Protein AF-A0A951HCX4-F1 (afdb_monomer)

Sequence (161 aa):
MQKPRRKDGLEQLKSYCNATNAAAAVWTNGGEDIILHRAGRNDYQSLSDLPAAGQKISDVLSERMSIEELGKINKLVTQKWTLKKIIQDLEDLVLANAGVDAFEEVFKLIYAKLYDEAQAKKRKNHTVEFRVYGDSDSHVRERINDLFDEAKKKWPGVFGG

pLDDT: mean 84.67, std 10.1, range [41.06, 97.81]

Secondary structure (DSSP, 8-state):
-PPPPHHHHHHHHHHHHHHH--SEEEEE-SS-EEEEEEEETTEEEE-SSPPPTT--HHHHHH---BHHHHHHT-HHHHS---HHHHHHHHHHHHTTT-SS-HHHHHHHHHHHHHHHHHHHTTSTT-B--SS--S--HHHHHHHHHHHHHHHHHHSTTTS--

Solvent-accessible surface area (backbone atoms only — not comparable to full-atom values): 9559 Å² total; per-residue (Å²): 133,85,76,76,50,68,70,62,48,50,56,50,49,53,51,49,35,67,75,69,68,44,57,60,51,77,45,70,71,89,58,54,75,48,42,37,32,48,85,51,92,96,36,76,42,79,46,90,68,81,62,56,96,92,51,52,65,69,54,59,34,48,56,85,45,32,53,68,57,50,60,72,66,29,46,56,72,72,48,65,47,49,72,69,56,52,51,51,55,49,42,63,61,37,62,76,77,44,106,55,69,44,65,62,56,50,48,51,54,52,44,15,39,56,39,32,59,63,47,10,78,71,43,96,74,23,47,52,71,81,63,84,49,75,62,56,71,68,55,49,52,49,54,50,48,52,37,29,56,52,29,47,71,75,44,73,77,76,69,78,131

Radius of gyration: 17.18 Å; Cα contacts (8 Å, |Δi|>4): 153; chains: 1; bounding box: 47×34×46 Å

Foldseek 3Di:
DDQDDPVNQVVVQLVCCQVVVDQWDWDDSPQDIWIWGDPDDPDIDTFPDDADVPGDSLCRLQDWDALVRCVVVPCCPRNVDDPVNVLVVQCVVDVVPDPDDSNVVVVLLVLLQVQQQVCLVVDPNNTGQSGGRVDDPVVNVVSSVVSSVVSCVVDPPPDDD

Mean predicted aligned error: 6.85 Å

Structure (mmCIF, N/CA/C/O backbone):
data_AF-A0A951HCX4-F1
#
_entry.id   AF-A0A951HCX4-F1
#
loop_
_atom_site.group_PDB
_atom_site.id
_atom_site.type_symbol
_atom_site.label_atom_id
_atom_site.label_alt_id
_atom_site.label_comp_id
_atom_site.label_asym_id
_atom_site.label_entity_id
_atom_site.label_seq_id
_atom_site.pdbx_PDB_ins_code
_atom_site.Cartn_x
_atom_site.Cartn_y
_atom_site.Cartn_z
_atom_site.occupancy
_atom_site.B_iso_or_equiv
_atom_site.auth_seq_id
_atom_site.auth_comp_id
_atom_site.auth_asym_id
_atom_site.auth_atom_id
_atom_site.pdbx_PDB_model_num
ATOM 1 N N . MET A 1 1 ? 25.774 -18.499 -0.043 1.00 41.06 1 MET A N 1
ATOM 2 C CA . MET A 1 1 ? 25.385 -17.438 -0.999 1.00 41.06 1 MET A CA 1
ATOM 3 C C . MET A 1 1 ? 24.394 -16.525 -0.290 1.00 41.06 1 MET A C 1
ATOM 5 O O . MET A 1 1 ? 23.374 -17.032 0.161 1.00 41.06 1 MET A O 1
ATOM 9 N N . GLN A 1 2 ? 24.701 -15.238 -0.091 1.00 47.88 2 GLN A N 1
ATOM 10 C CA . GLN A 1 2 ? 23.692 -14.308 0.430 1.00 47.88 2 GLN A CA 1
ATOM 11 C C . GLN A 1 2 ? 22.657 -14.041 -0.664 1.00 47.88 2 GLN A C 1
ATOM 13 O O . GLN A 1 2 ? 23.026 -13.814 -1.815 1.00 47.88 2 GLN A O 1
ATOM 18 N N . LYS A 1 3 ? 21.370 -14.093 -0.316 1.00 59.25 3 LYS A N 1
ATOM 19 C CA . LYS A 1 3 ? 20.316 -13.678 -1.241 1.00 59.25 3 LYS A CA 1
ATOM 20 C C . LYS A 1 3 ? 20.390 -12.154 -1.415 1.00 59.25 3 LYS A C 1
ATOM 22 O O . LYS A 1 3 ? 20.522 -11.462 -0.404 1.00 59.25 3 LYS A O 1
ATOM 27 N N . PRO A 1 4 ? 20.308 -11.627 -2.648 1.00 72.00 4 PRO A N 1
ATOM 28 C CA . PRO A 1 4 ? 20.299 -10.187 -2.875 1.00 72.00 4 PRO A CA 1
ATOM 29 C C . PRO A 1 4 ? 19.122 -9.535 -2.137 1.00 72.00 4 PRO A C 1
ATOM 31 O O . PRO A 1 4 ? 18.015 -10.089 -2.088 1.00 72.00 4 PRO A O 1
ATOM 34 N N . ARG A 1 5 ? 19.381 -8.373 -1.525 1.00 75.19 5 ARG A N 1
ATOM 35 C CA . ARG A 1 5 ? 18.387 -7.628 -0.740 1.00 75.19 5 ARG A CA 1
ATOM 36 C C . ARG A 1 5 ? 17.386 -6.956 -1.676 1.00 75.19 5 ARG A C 1
ATOM 38 O O . ARG A 1 5 ? 17.755 -6.507 -2.758 1.00 75.19 5 ARG A O 1
ATOM 45 N N . ARG A 1 6 ? 16.138 -6.809 -1.224 1.00 74.75 6 ARG A N 1
ATOM 46 C CA . ARG A 1 6 ? 15.047 -6.150 -1.965 1.00 74.75 6 ARG A CA 1
ATOM 47 C C . ARG A 1 6 ? 15.433 -4.775 -2.519 1.00 74.75 6 ARG A C 1
ATOM 49 O O . ARG A 1 6 ? 15.127 -4.483 -3.668 1.00 74.75 6 ARG A O 1
ATOM 56 N N . LYS A 1 7 ? 16.115 -3.947 -1.719 1.00 77.69 7 LYS A N 1
ATOM 57 C CA . LYS A 1 7 ? 16.567 -2.605 -2.124 1.00 77.69 7 LYS A CA 1
ATOM 58 C C . LYS A 1 7 ? 17.541 -2.666 -3.304 1.00 77.69 7 LYS A C 1
ATOM 60 O O . LYS A 1 7 ? 17.347 -1.967 -4.290 1.00 77.69 7 LYS A O 1
ATOM 65 N N . ASP A 1 8 ? 18.525 -3.560 -3.225 1.00 82.19 8 ASP A N 1
ATOM 66 C CA . ASP A 1 8 ? 19.509 -3.771 -4.291 1.00 82.19 8 ASP A CA 1
ATOM 67 C C . ASP A 1 8 ? 18.823 -4.321 -5.560 1.00 82.19 8 ASP A C 1
ATOM 69 O O . ASP A 1 8 ? 19.103 -3.878 -6.672 1.00 82.19 8 ASP A O 1
ATOM 73 N N . GLY A 1 9 ? 17.858 -5.233 -5.386 1.00 83.81 9 GLY A N 1
ATOM 74 C CA . GLY A 1 9 ? 17.030 -5.773 -6.465 1.00 83.81 9 GLY A CA 1
ATOM 75 C C . GLY A 1 9 ? 16.150 -4.730 -7.155 1.00 83.81 9 GLY A C 1
ATOM 76 O O . GLY A 1 9 ? 16.024 -4.743 -8.376 1.00 83.81 9 GLY A O 1
ATOM 77 N N . LEU A 1 10 ? 15.578 -3.795 -6.393 1.00 84.38 10 LEU A N 1
ATOM 78 C CA . LEU A 1 10 ? 14.765 -2.701 -6.922 1.00 84.38 10 LEU A CA 1
ATOM 79 C C . LEU A 1 10 ? 15.594 -1.759 -7.803 1.00 84.38 10 LEU A C 1
ATOM 81 O O . LEU A 1 10 ? 15.180 -1.433 -8.915 1.00 84.38 10 LEU A O 1
ATOM 85 N N . GLU A 1 11 ? 16.765 -1.339 -7.324 1.00 85.81 11 GLU A N 1
ATOM 86 C CA . GLU A 1 11 ? 17.664 -0.465 -8.085 1.00 85.81 11 GLU A CA 1
ATOM 87 C C . GLU A 1 11 ? 18.191 -1.161 -9.344 1.00 85.81 11 GLU A C 1
ATOM 89 O O . GLU A 1 11 ? 18.230 -0.569 -10.426 1.00 85.81 11 GLU A O 1
ATOM 94 N N . GLN A 1 12 ? 18.497 -2.456 -9.240 1.00 86.25 12 GLN A N 1
ATOM 95 C CA . GLN A 1 12 ? 18.840 -3.279 -10.391 1.00 86.25 12 GLN A CA 1
ATOM 96 C C . GLN A 1 12 ? 17.690 -3.338 -11.411 1.00 86.25 12 GLN A C 1
ATOM 98 O O . GLN A 1 12 ? 17.922 -3.150 -12.606 1.00 86.25 12 GLN A O 1
ATOM 103 N N . LEU A 1 13 ? 16.451 -3.550 -10.958 1.00 87.62 13 LEU A N 1
ATOM 104 C CA . LEU A 1 13 ? 15.285 -3.614 -11.835 1.00 87.62 13 LEU A CA 1
ATOM 105 C C . LEU A 1 13 ? 15.068 -2.293 -12.587 1.00 87.62 13 LEU A C 1
ATOM 107 O O . LEU A 1 13 ? 14.892 -2.301 -13.804 1.00 87.62 13 LEU A O 1
ATOM 111 N N . LYS A 1 14 ? 15.155 -1.153 -11.888 1.00 86.88 14 LYS A N 1
ATOM 112 C CA . LYS A 1 14 ? 15.077 0.184 -12.504 1.00 86.88 14 LYS A CA 1
ATOM 113 C C . LYS A 1 14 ? 16.174 0.388 -13.551 1.00 86.88 14 LYS A C 1
ATOM 115 O O . LYS A 1 14 ? 15.899 0.888 -14.640 1.00 86.88 14 LYS A O 1
ATOM 120 N N . SER A 1 15 ? 17.406 -0.029 -13.251 1.00 86.31 15 SER A N 1
ATOM 121 C CA . SER A 1 15 ? 18.527 0.044 -14.195 1.00 86.31 15 SER A CA 1
ATOM 122 C C . SER A 1 15 ? 18.235 -0.737 -15.483 1.00 86.31 15 SER A C 1
ATOM 124 O O . SER A 1 15 ? 18.378 -0.197 -16.583 1.00 86.31 15 SER A O 1
ATOM 126 N N . TYR A 1 16 ? 17.712 -1.964 -15.369 1.00 86.25 16 TYR A N 1
ATOM 127 C CA . TYR A 1 16 ? 17.336 -2.766 -16.536 1.00 86.25 16 TYR A CA 1
ATOM 128 C C . TYR A 1 16 ? 16.157 -2.181 -17.321 1.00 86.25 16 TYR A C 1
ATOM 130 O O . TYR A 1 16 ? 16.217 -2.149 -18.552 1.00 86.25 16 TYR A O 1
ATOM 138 N N . CYS A 1 17 ? 15.119 -1.667 -16.654 1.00 86.81 17 CYS A N 1
ATOM 139 C CA . CYS A 1 17 ? 14.002 -0.986 -17.321 1.00 86.81 17 CYS A CA 1
ATOM 140 C C . CYS A 1 17 ? 14.463 0.241 -18.119 1.00 86.81 17 CYS A C 1
ATOM 142 O O . CYS A 1 17 ? 13.981 0.485 -19.229 1.00 86.81 17 CYS A O 1
ATOM 144 N N . ASN A 1 18 ? 15.406 1.008 -17.565 1.00 84.69 18 ASN A N 1
ATOM 145 C CA . ASN A 1 18 ? 16.002 2.160 -18.235 1.00 84.69 18 ASN A CA 1
ATOM 146 C C . ASN A 1 18 ? 16.842 1.743 -19.451 1.00 84.69 18 ASN A C 1
ATOM 148 O O . ASN A 1 18 ? 16.736 2.375 -20.499 1.00 84.69 18 ASN A O 1
ATOM 152 N N . ALA A 1 19 ? 17.642 0.679 -19.336 1.00 85.38 19 ALA A N 1
ATOM 153 C CA . ALA A 1 19 ? 18.521 0.217 -20.411 1.00 85.38 19 ALA A CA 1
ATOM 154 C C . ALA A 1 19 ? 17.769 -0.444 -21.581 1.00 85.38 19 ALA A C 1
ATOM 156 O O . ALA A 1 19 ? 18.141 -0.264 -22.737 1.00 85.38 19 ALA A O 1
ATOM 157 N N . THR A 1 20 ? 16.719 -1.214 -21.290 1.00 86.62 20 THR A N 1
ATOM 158 C CA . THR A 1 20 ? 15.994 -2.028 -22.290 1.00 86.62 20 THR A CA 1
ATOM 159 C C . THR A 1 20 ? 14.743 -1.359 -22.844 1.00 86.62 20 THR A C 1
ATOM 161 O O . THR A 1 20 ? 14.133 -1.860 -23.784 1.00 86.62 20 THR A O 1
ATOM 16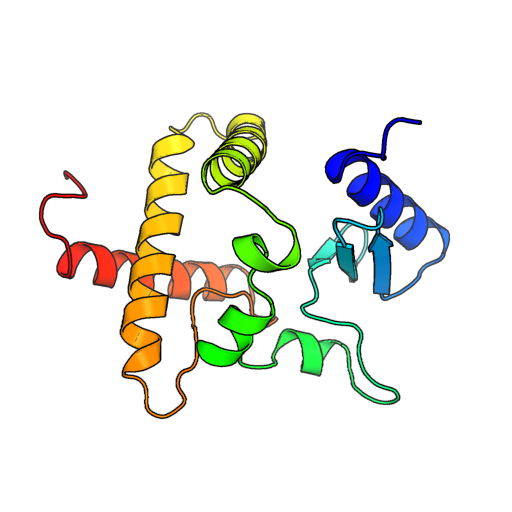4 N N . ASN A 1 21 ? 14.333 -0.237 -22.252 1.00 83.12 21 ASN A N 1
ATOM 165 C CA . ASN A 1 21 ? 13.060 0.415 -22.530 1.00 83.12 21 ASN A CA 1
ATOM 166 C C . ASN A 1 21 ? 11.821 -0.476 -22.288 1.00 83.12 21 ASN A C 1
ATOM 168 O O . ASN A 1 21 ? 10.763 -0.234 -22.867 1.00 83.12 21 ASN A O 1
ATOM 172 N N . ALA A 1 22 ? 11.940 -1.492 -21.424 1.00 86.56 22 ALA A N 1
ATOM 173 C CA . ALA A 1 22 ? 10.832 -2.364 -21.048 1.00 86.56 22 ALA A CA 1
ATOM 174 C C . ALA A 1 22 ? 9.744 -1.597 -20.272 1.00 86.56 22 ALA A C 1
ATOM 176 O O . ALA A 1 22 ? 10.039 -0.820 -19.360 1.00 86.56 22 ALA A O 1
ATOM 177 N N . ALA A 1 23 ? 8.477 -1.842 -20.625 1.00 84.94 23 ALA A N 1
ATOM 178 C CA . ALA A 1 23 ? 7.316 -1.210 -19.990 1.00 84.94 23 ALA A CA 1
ATOM 179 C C . ALA A 1 23 ? 6.969 -1.820 -18.622 1.00 84.94 23 ALA A C 1
ATOM 181 O O . ALA A 1 23 ? 6.374 -1.146 -17.780 1.00 84.94 23 ALA A O 1
ATOM 182 N N . ALA A 1 24 ? 7.336 -3.081 -18.394 1.00 86.94 24 ALA A N 1
ATOM 183 C CA . ALA A 1 24 ? 7.185 -3.765 -17.120 1.00 86.94 24 ALA A CA 1
ATOM 184 C C . ALA A 1 24 ? 8.385 -4.682 -16.865 1.00 86.94 24 ALA A C 1
ATOM 186 O O . ALA A 1 24 ? 8.995 -5.183 -17.812 1.00 86.94 24 ALA A O 1
ATOM 187 N N . ALA A 1 25 ? 8.716 -4.907 -15.597 1.00 88.69 25 ALA A N 1
ATOM 188 C CA . ALA A 1 25 ? 9.777 -5.825 -15.210 1.00 88.69 25 ALA A CA 1
ATOM 189 C C . ALA A 1 25 ? 9.484 -6.493 -13.865 1.00 88.69 25 ALA A C 1
ATOM 191 O O . ALA A 1 25 ? 8.779 -5.936 -13.021 1.00 88.69 25 ALA A O 1
ATOM 192 N N . VAL A 1 26 ? 10.055 -7.684 -13.677 1.00 91.38 26 VAL A N 1
ATOM 193 C CA . VAL A 1 26 ? 9.904 -8.493 -12.464 1.00 91.38 26 VAL A CA 1
ATOM 194 C C . VAL A 1 26 ? 11.269 -8.855 -11.912 1.00 91.38 26 VAL A C 1
ATOM 196 O O . VAL A 1 26 ? 12.154 -9.286 -12.649 1.00 91.38 26 VAL A O 1
ATOM 199 N N . TRP A 1 27 ? 11.429 -8.699 -10.604 1.00 90.38 27 TRP A N 1
ATOM 200 C CA . TRP A 1 27 ? 12.584 -9.180 -9.859 1.00 90.38 27 TRP A CA 1
ATOM 201 C C . TRP A 1 27 ? 12.109 -10.146 -8.784 1.00 90.38 27 TRP A C 1
ATOM 203 O O . TRP A 1 27 ? 11.108 -9.881 -8.123 1.00 90.38 27 TRP A O 1
ATOM 213 N N . THR A 1 28 ? 12.841 -11.239 -8.573 1.00 86.56 28 THR A N 1
ATOM 214 C CA . THR A 1 28 ? 12.597 -12.161 -7.462 1.00 86.56 28 THR A CA 1
ATOM 215 C C . THR A 1 28 ? 13.898 -12.757 -6.928 1.00 86.56 28 THR A C 1
ATOM 217 O O . THR A 1 28 ? 14.842 -12.994 -7.679 1.00 86.56 28 THR A O 1
ATOM 220 N N . ASN A 1 29 ? 13.943 -13.035 -5.622 1.00 84.31 29 ASN A N 1
ATOM 221 C CA . ASN A 1 29 ? 15.020 -13.787 -4.959 1.00 84.31 29 ASN A CA 1
ATOM 222 C C . ASN A 1 29 ? 14.539 -15.152 -4.406 1.00 84.31 29 ASN A C 1
ATOM 224 O O . ASN A 1 29 ? 15.167 -15.745 -3.515 1.00 84.31 29 ASN A O 1
ATOM 228 N N . GLY A 1 30 ? 13.386 -15.631 -4.891 1.00 80.56 30 GLY A N 1
ATOM 229 C CA . GLY A 1 30 ? 12.738 -16.868 -4.447 1.00 80.56 30 GLY A CA 1
ATOM 230 C C . GLY A 1 30 ? 12.090 -16.800 -3.057 1.00 80.56 30 GLY A C 1
ATOM 231 O O . GLY A 1 30 ? 11.661 -17.828 -2.543 1.00 80.56 30 GLY A O 1
ATOM 232 N N . GLY A 1 31 ? 12.066 -15.632 -2.412 1.00 77.56 31 GLY A N 1
ATOM 233 C CA . GLY A 1 31 ? 11.281 -15.370 -1.196 1.00 77.56 31 GLY A CA 1
ATOM 234 C C . GLY A 1 31 ? 10.477 -14.070 -1.272 1.00 77.56 31 GLY A C 1
ATOM 235 O O . GLY A 1 31 ? 9.442 -13.944 -0.629 1.00 77.56 31 GLY A O 1
ATOM 236 N N . GLU A 1 32 ? 10.947 -13.126 -2.081 1.00 79.31 32 GLU A N 1
ATOM 237 C CA . GLU A 1 32 ? 10.315 -11.846 -2.358 1.00 79.31 32 GLU A CA 1
ATOM 238 C C . GLU A 1 32 ? 10.266 -11.627 -3.867 1.00 79.31 32 GLU A C 1
ATOM 240 O O . GLU A 1 32 ? 11.101 -12.139 -4.623 1.00 79.31 32 GLU A O 1
ATOM 245 N N . ASP A 1 33 ? 9.304 -10.821 -4.280 1.00 85.38 33 ASP A N 1
ATOM 246 C CA . ASP A 1 33 ? 9.112 -10.355 -5.638 1.00 85.38 33 ASP A CA 1
ATOM 247 C C . ASP A 1 33 ? 8.802 -8.847 -5.676 1.00 85.38 33 ASP A C 1
ATOM 249 O O . ASP A 1 33 ? 8.337 -8.217 -4.711 1.00 85.38 33 ASP A O 1
ATOM 253 N N . ILE A 1 34 ? 9.145 -8.246 -6.810 1.00 86.62 34 ILE A N 1
ATOM 254 C CA . ILE A 1 34 ? 8.870 -6.854 -7.153 1.00 86.62 34 ILE A CA 1
ATOM 255 C C . ILE A 1 34 ? 8.428 -6.842 -8.610 1.00 86.62 34 ILE A C 1
ATOM 257 O O . ILE A 1 34 ? 9.179 -7.289 -9.474 1.00 86.62 34 ILE A O 1
ATOM 261 N N . ILE A 1 35 ? 7.248 -6.292 -8.873 1.00 89.50 35 ILE A N 1
ATOM 262 C CA . ILE A 1 35 ? 6.737 -6.060 -10.222 1.00 89.50 35 ILE A CA 1
ATOM 263 C C . ILE A 1 35 ? 6.616 -4.548 -10.395 1.00 89.50 35 ILE A C 1
ATOM 265 O O . ILE A 1 35 ? 5.918 -3.892 -9.619 1.00 89.50 35 ILE A O 1
ATOM 269 N N . LEU A 1 36 ? 7.321 -3.991 -11.379 1.00 89.44 36 LEU A N 1
ATOM 270 C CA . LEU A 1 36 ? 7.260 -2.567 -11.703 1.00 89.44 36 LEU A CA 1
ATOM 271 C C . LEU A 1 36 ? 6.703 -2.349 -13.103 1.00 89.44 36 LEU A C 1
ATOM 273 O O . LEU A 1 36 ? 7.083 -3.045 -14.041 1.00 89.44 36 LEU A O 1
ATOM 277 N N . HIS A 1 37 ? 5.891 -1.310 -13.235 1.00 89.69 37 HIS A N 1
ATOM 278 C CA . HIS A 1 37 ? 5.589 -0.630 -14.481 1.00 89.69 37 HIS A CA 1
ATOM 279 C C . HIS A 1 37 ? 6.440 0.636 -14.591 1.00 89.69 37 HIS A C 1
ATOM 281 O O . HIS A 1 37 ? 6.566 1.393 -13.629 1.00 89.69 37 HIS A O 1
ATOM 287 N N . ARG A 1 38 ? 7.009 0.889 -15.768 1.00 88.44 38 ARG A N 1
ATOM 288 C CA . ARG A 1 38 ? 7.672 2.153 -16.087 1.00 88.44 38 ARG A CA 1
ATOM 289 C C . ARG A 1 38 ? 6.684 3.081 -16.801 1.00 88.44 38 ARG A C 1
ATOM 291 O O . ARG A 1 38 ? 6.445 2.907 -17.994 1.00 88.44 38 ARG A O 1
ATOM 298 N N . ALA A 1 39 ? 6.154 4.065 -16.078 1.00 83.12 39 ALA A N 1
ATOM 299 C CA . ALA A 1 39 ? 5.216 5.059 -16.610 1.00 83.12 39 ALA A CA 1
ATOM 300 C C . ALA A 1 39 ? 5.930 6.211 -17.348 1.00 83.12 39 ALA A C 1
ATOM 302 O O . ALA A 1 39 ? 5.347 6.865 -18.211 1.00 83.12 39 ALA A O 1
ATOM 303 N N . GLY A 1 40 ? 7.220 6.428 -17.064 1.00 81.19 40 GLY A N 1
ATOM 304 C CA . GLY A 1 40 ? 7.999 7.513 -17.660 1.00 81.19 40 GLY A CA 1
ATOM 305 C C . GLY A 1 40 ? 9.512 7.369 -17.489 1.00 81.19 40 GLY A C 1
ATOM 306 O O . GLY A 1 40 ? 10.049 6.305 -17.163 1.00 81.19 40 GLY A O 1
ATOM 307 N N . ARG A 1 41 ? 10.255 8.451 -17.746 1.00 77.38 41 ARG A N 1
ATOM 308 C CA . ARG A 1 41 ? 11.704 8.488 -17.492 1.00 77.38 41 ARG A CA 1
ATOM 309 C C . ARG A 1 41 ? 11.929 8.629 -15.989 1.00 77.38 41 ARG A C 1
ATOM 311 O O . ARG A 1 41 ? 11.616 9.669 -15.428 1.00 77.38 41 ARG A O 1
ATOM 318 N N . ASN A 1 42 ? 12.503 7.597 -15.375 1.00 80.38 42 ASN A N 1
ATOM 319 C CA . ASN A 1 42 ? 12.670 7.491 -13.922 1.00 80.38 42 ASN A CA 1
ATOM 320 C C . ASN A 1 42 ? 11.356 7.496 -13.118 1.00 80.38 42 ASN A C 1
ATOM 322 O O . ASN A 1 42 ? 11.396 7.723 -11.914 1.00 80.38 42 ASN A O 1
ATOM 326 N N . ASP A 1 43 ? 10.225 7.209 -13.766 1.00 82.75 43 ASP A N 1
ATOM 327 C CA . ASP A 1 43 ? 8.923 7.079 -13.113 1.00 82.75 43 ASP A CA 1
ATOM 328 C C . ASP A 1 43 ? 8.484 5.612 -13.134 1.00 82.75 43 ASP A C 1
ATOM 330 O O . ASP A 1 43 ? 8.346 4.996 -14.200 1.00 82.75 43 ASP A O 1
ATOM 334 N N . TYR A 1 44 ? 8.344 5.051 -11.934 1.00 84.81 44 TYR A N 1
ATOM 335 C CA . TYR A 1 44 ? 8.146 3.630 -11.691 1.00 84.81 44 TYR A CA 1
ATOM 336 C C . TYR A 1 44 ? 7.007 3.412 -10.707 1.00 84.81 44 TYR A C 1
ATOM 338 O O . TYR A 1 44 ? 7.067 3.848 -9.559 1.00 84.81 44 TYR A O 1
ATOM 346 N N . GLN A 1 45 ? 6.015 2.643 -11.136 1.00 85.19 45 GLN A N 1
ATOM 347 C CA . GLN A 1 45 ? 4.846 2.289 -10.346 1.00 85.19 45 GLN A CA 1
ATOM 348 C C . GLN A 1 45 ? 4.884 0.798 -10.012 1.00 85.19 45 GLN A C 1
ATOM 350 O O . GLN A 1 45 ? 5.269 -0.022 -10.843 1.00 85.19 45 GLN A O 1
ATOM 355 N N . SER A 1 46 ? 4.501 0.426 -8.792 1.00 84.75 46 SER A N 1
ATOM 356 C CA . SER A 1 46 ? 4.375 -0.992 -8.432 1.00 84.75 46 SER A CA 1
ATOM 35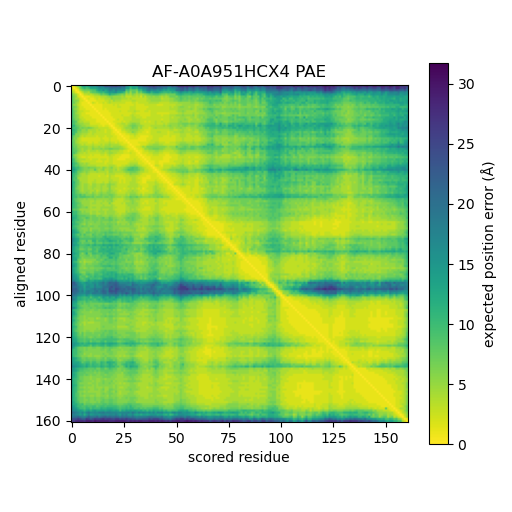7 C C . SER A 1 46 ? 3.088 -1.574 -9.010 1.00 84.75 46 SER A C 1
ATOM 359 O O . SER A 1 46 ? 2.034 -0.954 -8.894 1.00 84.75 46 SER A O 1
ATOM 361 N N . LEU A 1 47 ? 3.170 -2.775 -9.581 1.00 85.50 47 LEU A N 1
ATOM 362 C CA . LEU A 1 47 ? 2.003 -3.524 -10.044 1.00 85.50 47 LEU A CA 1
ATOM 363 C C . LEU A 1 47 ? 1.605 -4.607 -9.043 1.00 85.50 47 LEU A C 1
ATOM 365 O O . LEU A 1 47 ? 2.440 -5.152 -8.318 1.00 85.50 47 LEU A O 1
ATOM 369 N N . SER A 1 48 ? 0.309 -4.909 -9.030 1.00 81.12 48 SER A N 1
ATOM 370 C CA . SER A 1 48 ? -0.267 -6.017 -8.266 1.00 81.12 48 SER A CA 1
ATOM 371 C C . SER A 1 48 ? 0.170 -7.371 -8.823 1.00 81.12 48 SER A C 1
ATOM 373 O O . SER A 1 48 ? 0.484 -8.268 -8.047 1.00 81.12 48 SER A O 1
ATOM 375 N N . ASP A 1 49 ? 0.183 -7.488 -10.152 1.00 85.25 49 ASP A N 1
ATOM 376 C CA . ASP A 1 49 ? 0.548 -8.682 -10.910 1.00 85.25 49 ASP A CA 1
ATOM 377 C C . ASP A 1 49 ? 1.004 -8.277 -12.327 1.00 85.25 49 ASP A C 1
ATOM 379 O O . ASP A 1 49 ? 0.933 -7.102 -12.708 1.00 85.25 49 ASP A O 1
ATOM 383 N N . LEU A 1 50 ? 1.486 -9.234 -13.115 1.00 87.12 50 LEU A N 1
ATOM 384 C CA . LEU A 1 50 ? 1.731 -9.049 -14.540 1.00 87.12 50 LEU A CA 1
ATOM 385 C C . LEU A 1 50 ? 0.409 -9.004 -15.327 1.00 87.12 50 LEU A C 1
ATOM 387 O O . LEU A 1 50 ? -0.491 -9.797 -15.055 1.00 87.12 50 LEU A O 1
ATOM 391 N N . PRO A 1 51 ? 0.293 -8.131 -16.346 1.00 87.44 51 PRO A N 1
ATOM 392 C CA . PRO A 1 51 ? -0.873 -8.125 -17.219 1.00 87.44 51 PRO A CA 1
ATOM 393 C C . PRO A 1 51 ? -0.980 -9.442 -17.992 1.00 87.44 51 PRO A C 1
ATOM 395 O O . PRO A 1 51 ? 0.008 -9.942 -18.541 1.00 87.44 51 PRO A O 1
ATOM 398 N N . ALA A 1 52 ? -2.196 -9.974 -18.090 1.00 89.19 52 ALA A N 1
ATOM 399 C CA . ALA A 1 52 ? -2.486 -11.097 -18.968 1.00 89.19 52 ALA A CA 1
ATOM 400 C C . ALA A 1 52 ? -2.281 -10.717 -20.447 1.00 89.19 52 ALA A C 1
ATOM 402 O O . ALA A 1 52 ? -2.255 -9.540 -20.820 1.00 89.19 52 ALA A O 1
ATOM 403 N N . ALA A 1 53 ? -2.175 -11.720 -21.323 1.00 88.50 53 ALA A N 1
ATOM 404 C CA . ALA A 1 53 ? -2.054 -11.480 -22.758 1.00 88.50 53 ALA A CA 1
ATOM 405 C C . ALA A 1 53 ? -3.244 -10.644 -23.273 1.00 88.50 53 ALA A C 1
ATOM 407 O O . ALA A 1 53 ? -4.395 -11.065 -23.187 1.00 88.50 53 ALA A O 1
ATOM 408 N N . GLY A 1 54 ? -2.955 -9.451 -23.800 1.00 88.12 54 GLY A N 1
ATOM 409 C CA . GLY A 1 54 ? -3.961 -8.509 -24.304 1.00 88.12 54 GLY A CA 1
ATOM 410 C C . GLY A 1 54 ? -4.584 -7.578 -23.253 1.00 88.12 54 GLY A C 1
ATOM 411 O O . GLY A 1 54 ? -5.296 -6.653 -23.638 1.00 88.12 54 GLY A O 1
ATOM 412 N N . GLN A 1 55 ? -4.299 -7.762 -21.960 1.00 89.81 55 GLN A N 1
ATOM 413 C CA . GLN A 1 55 ? -4.723 -6.845 -20.898 1.00 89.81 55 GLN A CA 1
ATOM 414 C C . GLN A 1 55 ? -3.826 -5.602 -20.884 1.00 89.81 55 GLN A C 1
ATOM 416 O O . GLN A 1 55 ? -2.603 -5.704 -21.020 1.00 89.81 55 GLN A O 1
ATOM 421 N N . LYS A 1 56 ? -4.407 -4.410 -20.706 1.00 90.31 56 LYS A N 1
ATOM 422 C CA . LYS A 1 56 ? -3.605 -3.188 -20.588 1.00 90.31 56 LYS A CA 1
ATOM 423 C C . LYS A 1 56 ? -3.066 -3.053 -19.170 1.00 90.31 56 LYS A C 1
ATOM 425 O O . LYS A 1 56 ? -3.724 -3.406 -18.197 1.00 90.31 56 LYS A O 1
ATOM 430 N N . ILE A 1 57 ? -1.894 -2.436 -19.043 1.00 87.25 57 ILE A N 1
ATOM 431 C CA . ILE A 1 57 ? -1.300 -2.123 -17.735 1.00 87.25 57 ILE A CA 1
ATOM 432 C C . ILE A 1 57 ? -2.219 -1.204 -16.911 1.00 87.25 57 ILE A C 1
ATOM 434 O O . ILE A 1 57 ? -2.331 -1.379 -15.702 1.00 87.25 57 ILE A O 1
ATOM 438 N N . SER A 1 58 ? -2.930 -0.275 -17.561 1.00 86.81 58 SER A N 1
ATOM 439 C CA . SER A 1 58 ? -3.937 0.579 -16.916 1.00 86.81 58 SER A CA 1
ATOM 440 C C . SER A 1 58 ? -5.050 -0.219 -16.236 1.00 86.81 58 SER A C 1
ATOM 442 O O . SER A 1 58 ? -5.552 0.197 -15.195 1.00 86.81 58 SER A O 1
ATOM 444 N N . ASP A 1 59 ? -5.421 -1.366 -16.807 1.00 88.94 59 ASP A N 1
ATOM 445 C CA . ASP A 1 59 ? -6.485 -2.212 -16.269 1.00 88.94 59 ASP A CA 1
ATOM 446 C C . ASP A 1 59 ? -5.993 -2.898 -14.989 1.00 88.94 59 ASP A C 1
ATOM 448 O O . ASP A 1 59 ? -6.695 -2.890 -13.988 1.00 88.94 59 ASP A O 1
ATOM 452 N N . VAL A 1 60 ? -4.742 -3.379 -14.980 1.00 88.69 60 VAL A N 1
ATOM 453 C CA . VAL A 1 60 ? -4.091 -3.947 -13.782 1.00 88.69 60 VAL A CA 1
ATOM 454 C C . VAL A 1 60 ? -3.901 -2.893 -12.684 1.00 88.69 60 VAL A C 1
ATOM 456 O O . VAL A 1 60 ? -4.031 -3.185 -11.496 1.00 88.69 60 VAL A O 1
ATOM 459 N N . LEU A 1 61 ? -3.575 -1.653 -13.064 1.00 86.88 61 LEU A N 1
ATOM 460 C CA . LEU A 1 61 ? -3.392 -0.546 -12.121 1.00 86.88 61 LEU A CA 1
ATOM 461 C C . LEU A 1 61 ? -4.706 -0.104 -11.472 1.00 86.88 61 LEU A C 1
ATOM 463 O O . LEU A 1 61 ? -4.704 0.247 -10.297 1.00 86.88 61 LEU A O 1
ATOM 467 N N . SER A 1 62 ? -5.809 -0.104 -12.221 1.00 88.69 62 SER A N 1
ATOM 468 C CA . SER A 1 62 ? -7.125 0.348 -11.743 1.00 88.69 62 SER A CA 1
ATOM 469 C C . SER A 1 62 ? -7.994 -0.776 -11.167 1.00 88.69 62 SER A C 1
ATOM 471 O O . SER A 1 62 ? -9.087 -0.510 -10.656 1.00 88.69 62 SER A O 1
ATOM 473 N N . GLU A 1 63 ? -7.511 -2.019 -11.211 1.00 89.50 63 GLU A N 1
ATOM 474 C CA . GLU A 1 63 ? -8.213 -3.194 -10.708 1.00 89.50 63 GLU A CA 1
ATOM 475 C C . GLU A 1 63 ? -8.510 -3.063 -9.213 1.00 89.50 63 GLU A C 1
ATOM 477 O O . GLU A 1 63 ? -7.609 -2.978 -8.373 1.00 89.50 63 GLU A O 1
ATOM 482 N N . ARG A 1 64 ? -9.803 -3.046 -8.876 1.00 90.69 64 ARG A N 1
ATOM 483 C CA . ARG A 1 64 ? -10.272 -2.951 -7.494 1.00 90.69 64 ARG A CA 1
ATOM 484 C C . ARG A 1 64 ? -10.099 -4.283 -6.788 1.00 90.69 64 ARG A C 1
ATOM 486 O O . ARG A 1 64 ? -10.462 -5.321 -7.323 1.00 90.69 64 ARG A O 1
ATOM 493 N N . MET A 1 65 ? -9.594 -4.222 -5.560 1.00 91.44 65 MET A N 1
ATOM 494 C CA . MET A 1 65 ? -9.283 -5.405 -4.767 1.00 91.44 65 MET A CA 1
ATOM 495 C C . MET A 1 65 ? -10.237 -5.540 -3.586 1.00 91.44 65 MET A C 1
ATOM 497 O O . MET A 1 65 ? -10.502 -4.568 -2.876 1.00 91.44 65 MET A O 1
ATOM 501 N N . SER A 1 66 ? -10.730 -6.751 -3.351 1.00 94.38 66 SER A N 1
ATOM 502 C CA . SER A 1 66 ? -11.470 -7.101 -2.137 1.00 94.38 66 SER A CA 1
ATOM 503 C C . SER A 1 66 ? -10.538 -7.413 -0.959 1.00 94.38 66 SER A C 1
ATOM 505 O O . SER A 1 66 ? -9.358 -7.737 -1.132 1.00 94.38 66 SER A O 1
ATOM 507 N N . ILE A 1 67 ? -11.060 -7.347 0.268 1.00 94.12 67 ILE A N 1
ATOM 508 C CA . ILE A 1 67 ? -10.305 -7.715 1.475 1.00 94.12 67 ILE A CA 1
ATOM 509 C C . ILE A 1 67 ? -9.885 -9.195 1.468 1.00 94.12 67 ILE A C 1
ATOM 511 O O . ILE A 1 67 ? -8.819 -9.540 1.979 1.00 94.12 67 ILE A O 1
ATOM 515 N N . GLU A 1 68 ? -10.681 -10.074 0.857 1.00 92.94 68 GLU A N 1
ATOM 516 C CA . GLU A 1 68 ? -10.373 -11.495 0.706 1.00 92.94 68 GLU A CA 1
ATOM 517 C C . GLU A 1 68 ? -9.209 -11.726 -0.261 1.00 92.94 68 GLU A C 1
ATOM 519 O O . GLU A 1 68 ? -8.314 -12.524 0.025 1.00 92.94 68 GLU A O 1
ATOM 524 N N . GLU A 1 69 ? -9.191 -11.021 -1.393 1.00 91.12 69 GLU A N 1
ATOM 525 C CA . GLU A 1 69 ? -8.083 -11.068 -2.353 1.00 91.12 69 GLU A CA 1
ATOM 526 C C . GLU A 1 69 ? -6.802 -10.503 -1.750 1.00 91.12 69 GLU A C 1
ATOM 528 O O . GLU A 1 69 ? -5.750 -11.140 -1.851 1.00 91.12 69 GLU A O 1
ATOM 533 N N . LEU A 1 70 ? -6.899 -9.378 -1.031 1.00 89.50 70 LEU A N 1
ATOM 534 C CA . LEU A 1 70 ? -5.771 -8.811 -0.295 1.00 89.50 70 LEU A CA 1
ATOM 535 C C . LEU A 1 70 ? -5.190 -9.825 0.702 1.00 89.50 70 LEU A C 1
ATOM 537 O O . LEU A 1 70 ? -3.971 -9.939 0.831 1.00 89.50 70 LEU A O 1
ATOM 541 N N . GLY A 1 71 ? -6.050 -10.601 1.370 1.00 88.12 71 GLY A N 1
ATOM 542 C CA . GLY A 1 71 ? -5.646 -11.672 2.279 1.00 88.12 71 GLY A CA 1
ATOM 543 C C . GLY A 1 71 ? -4.811 -12.766 1.606 1.00 88.12 71 GLY A C 1
ATOM 544 O O . GLY A 1 71 ? -3.832 -13.226 2.195 1.00 88.12 71 GLY A O 1
ATOM 545 N N . LYS A 1 72 ? -5.138 -13.143 0.363 1.00 87.12 72 LYS A N 1
ATOM 546 C CA . LYS A 1 72 ? -4.408 -14.172 -0.405 1.00 87.12 72 LYS A CA 1
ATOM 547 C C . LYS A 1 72 ? -3.001 -13.726 -0.794 1.00 87.12 72 LYS A C 1
ATOM 549 O O . LYS A 1 72 ? -2.088 -14.546 -0.811 1.00 87.12 72 LYS A O 1
ATOM 554 N N . ILE A 1 73 ? -2.822 -12.435 -1.077 1.00 81.88 73 ILE A N 1
ATOM 555 C CA . ILE A 1 73 ? -1.531 -11.858 -1.485 1.00 81.88 73 ILE A CA 1
ATOM 556 C C . ILE A 1 73 ? -0.775 -11.186 -0.329 1.00 81.88 73 ILE A C 1
ATOM 558 O O . ILE A 1 73 ? 0.265 -10.560 -0.544 1.00 81.88 73 ILE A O 1
ATOM 562 N N . ASN A 1 74 ? -1.282 -11.290 0.902 1.00 82.75 74 ASN A N 1
ATOM 563 C CA . ASN A 1 74 ? -0.722 -10.612 2.064 1.00 82.75 74 ASN A CA 1
ATOM 564 C C . ASN A 1 74 ? 0.735 -11.033 2.300 1.00 82.75 74 ASN A C 1
ATOM 566 O O . ASN A 1 74 ? 1.007 -12.160 2.713 1.00 82.75 74 ASN A O 1
ATOM 570 N N . LYS A 1 75 ? 1.668 -10.091 2.121 1.00 79.81 75 LYS A N 1
ATOM 571 C CA . LYS A 1 75 ? 3.119 -10.312 2.245 1.00 79.81 75 LYS A CA 1
ATOM 572 C C . LYS A 1 75 ? 3.560 -10.808 3.622 1.00 79.81 75 LYS A C 1
ATOM 574 O O . LYS A 1 75 ? 4.577 -11.492 3.718 1.00 79.81 75 LYS A O 1
ATOM 579 N N . LEU A 1 76 ? 2.798 -10.519 4.679 1.00 80.25 76 LEU A N 1
ATOM 580 C CA . LEU A 1 76 ? 3.055 -11.084 6.010 1.00 80.25 76 LEU A CA 1
ATOM 581 C C . LEU A 1 76 ? 2.961 -12.617 5.993 1.00 80.25 76 LEU A C 1
ATOM 583 O O . LEU A 1 76 ? 3.718 -13.296 6.680 1.00 80.25 76 LEU A O 1
ATOM 587 N N . VAL A 1 77 ? 2.064 -13.156 5.165 1.00 78.19 77 VAL A N 1
ATOM 588 C CA . VAL A 1 77 ? 1.835 -14.593 4.993 1.00 78.19 77 VAL A CA 1
ATOM 589 C C . VAL A 1 77 ? 2.676 -15.136 3.837 1.00 78.19 77 VAL A C 1
ATOM 591 O O . VAL A 1 77 ? 3.446 -16.075 4.027 1.00 78.19 77 VAL A O 1
ATOM 594 N N . THR A 1 78 ? 2.576 -14.527 2.653 1.00 77.62 78 THR A N 1
ATOM 595 C CA . THR A 1 78 ? 3.184 -15.040 1.413 1.00 77.62 78 THR A CA 1
ATOM 596 C C . THR A 1 78 ? 4.701 -14.872 1.376 1.00 77.62 78 THR A C 1
ATOM 598 O O . THR A 1 78 ? 5.398 -15.751 0.877 1.00 77.62 78 THR A O 1
ATOM 601 N N . GLN A 1 79 ? 5.230 -13.789 1.954 1.00 77.69 79 GLN A N 1
ATOM 602 C CA . GLN A 1 79 ? 6.665 -13.466 1.955 1.00 77.69 79 GLN A CA 1
ATOM 603 C C . GLN A 1 79 ? 7.294 -13.577 3.355 1.00 77.69 79 GLN A C 1
ATOM 605 O O . GLN A 1 79 ? 8.472 -13.267 3.531 1.00 77.69 79 GLN A O 1
ATOM 610 N N . LYS A 1 80 ? 6.530 -14.029 4.365 1.00 79.12 80 LYS A N 1
ATOM 611 C CA . LYS A 1 80 ? 6.956 -14.144 5.777 1.00 79.12 80 LYS A CA 1
ATOM 612 C C . LYS A 1 80 ? 7.507 -12.835 6.357 1.00 79.12 80 LYS A C 1
ATOM 614 O O . LYS A 1 80 ? 8.438 -12.836 7.166 1.00 79.12 80 LYS A O 1
ATOM 619 N N . TRP A 1 81 ? 6.957 -11.707 5.918 1.00 80.81 81 TRP A N 1
ATOM 620 C CA . TRP A 1 81 ? 7.308 -10.406 6.472 1.00 80.81 81 TRP A CA 1
ATOM 621 C C . TRP A 1 81 ? 6.786 -10.261 7.903 1.00 80.81 81 TRP A C 1
ATOM 623 O O . TRP A 1 81 ? 5.762 -10.832 8.271 1.00 80.81 81 TRP A O 1
ATOM 633 N N . THR A 1 82 ? 7.476 -9.457 8.709 1.00 84.69 82 THR A N 1
ATOM 634 C CA . THR A 1 82 ? 6.994 -9.052 10.034 1.00 84.69 82 THR A CA 1
ATOM 635 C C . THR A 1 82 ? 6.581 -7.587 10.000 1.00 84.69 82 THR A C 1
ATOM 637 O O . THR A 1 82 ? 7.140 -6.798 9.237 1.00 84.69 82 THR A O 1
ATOM 640 N N . LEU A 1 83 ? 5.638 -7.199 10.863 1.00 82.38 83 LEU A N 1
ATOM 641 C CA . LEU A 1 83 ? 5.266 -5.790 11.025 1.00 82.38 83 LEU A CA 1
ATOM 642 C C . LEU A 1 83 ? 6.486 -4.930 11.389 1.00 82.38 83 LEU A C 1
ATOM 644 O O . LEU A 1 83 ? 6.651 -3.845 10.846 1.00 82.38 83 LEU A O 1
ATOM 648 N N . LYS A 1 84 ? 7.387 -5.463 12.228 1.00 84.62 84 LYS A N 1
ATOM 649 C CA . LYS A 1 84 ? 8.662 -4.816 12.563 1.00 84.62 84 LYS A CA 1
ATOM 650 C C . LYS A 1 84 ? 9.478 -4.490 11.311 1.00 84.62 84 LYS A C 1
ATOM 652 O O . LYS A 1 84 ? 9.943 -3.367 11.186 1.00 84.62 84 LYS A O 1
ATOM 657 N N . LYS A 1 85 ? 9.623 -5.444 10.383 1.00 83.12 85 LYS A N 1
ATOM 658 C CA . LYS A 1 85 ? 10.364 -5.224 9.134 1.00 83.12 85 LYS A CA 1
ATOM 659 C C . LYS A 1 85 ? 9.703 -4.155 8.257 1.00 83.12 85 LYS A C 1
ATOM 661 O O . LYS A 1 85 ? 10.407 -3.315 7.724 1.00 83.12 85 LYS A O 1
ATOM 666 N N . ILE A 1 86 ? 8.369 -4.145 8.159 1.00 82.50 86 ILE A N 1
ATOM 667 C CA . ILE A 1 86 ? 7.636 -3.101 7.417 1.00 82.50 86 ILE A CA 1
ATOM 668 C C . ILE A 1 86 ? 7.914 -1.717 8.006 1.00 82.50 86 ILE A C 1
ATOM 670 O O . ILE A 1 86 ? 8.206 -0.791 7.260 1.00 82.50 86 ILE A O 1
ATOM 674 N N . ILE A 1 87 ? 7.824 -1.579 9.330 1.00 82.44 87 ILE A N 1
ATOM 675 C CA . ILE A 1 87 ? 8.040 -0.295 10.008 1.00 82.44 87 ILE A CA 1
ATOM 676 C C . ILE A 1 87 ? 9.486 0.176 9.819 1.00 82.44 87 ILE A C 1
ATOM 678 O O . ILE A 1 87 ? 9.687 1.333 9.479 1.00 82.44 87 ILE A O 1
ATOM 682 N N . GLN A 1 88 ? 10.470 -0.720 9.955 1.00 82.69 88 GLN A N 1
ATOM 683 C CA . GLN A 1 88 ? 11.882 -0.400 9.708 1.00 82.69 88 GLN A CA 1
ATOM 684 C C . GLN A 1 88 ? 12.132 0.047 8.259 1.00 82.69 88 GLN A C 1
ATOM 686 O O . GLN A 1 88 ? 12.806 1.046 8.036 1.00 82.69 88 GLN A O 1
ATOM 691 N N . ASP A 1 89 ? 11.544 -0.644 7.275 1.00 79.62 89 ASP A N 1
ATOM 692 C CA . ASP A 1 89 ? 11.671 -0.262 5.864 1.00 79.62 89 ASP A CA 1
ATOM 693 C C . ASP A 1 89 ? 11.022 1.112 5.589 1.00 79.62 89 ASP A C 1
ATOM 695 O O . ASP A 1 89 ? 11.540 1.888 4.788 1.00 79.62 89 ASP A O 1
ATOM 699 N N . LEU A 1 90 ? 9.892 1.432 6.235 1.00 79.31 90 LEU A N 1
ATOM 700 C CA . LEU A 1 90 ? 9.240 2.742 6.114 1.00 79.31 90 LEU A CA 1
ATOM 701 C C . LEU A 1 90 ? 10.058 3.853 6.778 1.00 79.31 90 LEU A C 1
ATOM 703 O O . LEU A 1 90 ? 10.201 4.926 6.199 1.00 79.31 90 LEU A O 1
ATOM 707 N N . GLU A 1 91 ? 10.615 3.590 7.957 1.00 77.50 91 GLU A N 1
ATOM 708 C CA . GLU A 1 91 ? 11.502 4.509 8.665 1.00 77.50 91 GLU A CA 1
ATOM 709 C C . GLU A 1 91 ? 12.719 4.861 7.794 1.00 77.50 91 GLU A C 1
ATOM 711 O O . GLU A 1 91 ? 12.955 6.039 7.535 1.00 77.50 91 GLU A O 1
ATOM 716 N N . ASP A 1 92 ? 13.405 3.869 7.217 1.00 77.38 92 ASP A N 1
ATOM 717 C CA . ASP A 1 92 ? 14.538 4.084 6.302 1.00 77.38 92 ASP A CA 1
ATOM 718 C C . ASP A 1 92 ? 14.167 4.920 5.058 1.00 77.38 92 ASP A C 1
ATOM 720 O O . ASP A 1 92 ? 15.000 5.661 4.525 1.00 77.38 92 ASP A O 1
ATOM 724 N N . LEU A 1 93 ? 12.929 4.795 4.563 1.00 73.69 93 LEU A N 1
ATOM 725 C CA . LEU A 1 93 ? 12.434 5.549 3.405 1.00 73.69 93 LEU A CA 1
ATOM 726 C C . LEU A 1 93 ? 12.086 7.003 3.752 1.00 73.69 93 LEU A C 1
ATOM 728 O O . LEU A 1 93 ? 12.352 7.903 2.950 1.00 73.69 93 LEU A O 1
ATOM 732 N N . VAL A 1 94 ? 11.483 7.234 4.922 1.00 67.69 94 VAL A N 1
ATOM 733 C CA . VAL A 1 94 ? 11.003 8.556 5.352 1.00 67.69 94 VAL A CA 1
ATOM 734 C C . VAL A 1 94 ? 12.130 9.381 5.990 1.00 67.69 94 VAL A C 1
ATOM 736 O O . VAL A 1 94 ? 12.252 10.570 5.686 1.00 67.69 94 VAL A O 1
ATOM 739 N N . LEU A 1 95 ? 13.023 8.758 6.772 1.00 61.66 95 LEU A N 1
ATOM 740 C CA . LEU A 1 95 ? 14.202 9.411 7.365 1.00 61.66 95 LEU A CA 1
ATOM 741 C C . LEU A 1 95 ? 15.174 9.959 6.315 1.00 61.66 95 LEU A C 1
ATOM 743 O O . LEU A 1 95 ? 15.902 10.911 6.582 1.00 61.66 95 LEU A O 1
ATOM 747 N N . ALA A 1 96 ? 15.177 9.394 5.106 1.00 58.56 96 ALA A N 1
ATOM 748 C CA . ALA A 1 96 ? 16.023 9.880 4.024 1.00 58.56 96 ALA A CA 1
ATOM 749 C C . ALA A 1 96 ? 15.599 11.264 3.489 1.00 58.56 96 ALA A C 1
ATOM 751 O O . ALA A 1 96 ? 16.397 11.891 2.795 1.00 58.56 96 ALA A O 1
ATOM 752 N N . ASN A 1 97 ? 14.373 11.736 3.778 1.00 55.19 97 ASN A N 1
ATOM 753 C CA . ASN A 1 97 ? 13.796 12.909 3.106 1.00 55.19 97 ASN A CA 1
ATOM 754 C C . ASN A 1 97 ? 13.075 13.938 4.002 1.00 55.19 97 ASN A C 1
ATOM 756 O O . ASN A 1 97 ? 12.785 15.027 3.509 1.00 55.19 97 ASN A O 1
ATOM 760 N N . ALA A 1 98 ? 12.770 13.658 5.275 1.00 55.84 98 ALA A N 1
ATOM 761 C CA . ALA A 1 98 ? 11.920 14.540 6.084 1.00 55.84 98 ALA A CA 1
ATOM 762 C C . ALA A 1 98 ? 12.584 14.983 7.399 1.00 55.84 98 ALA A C 1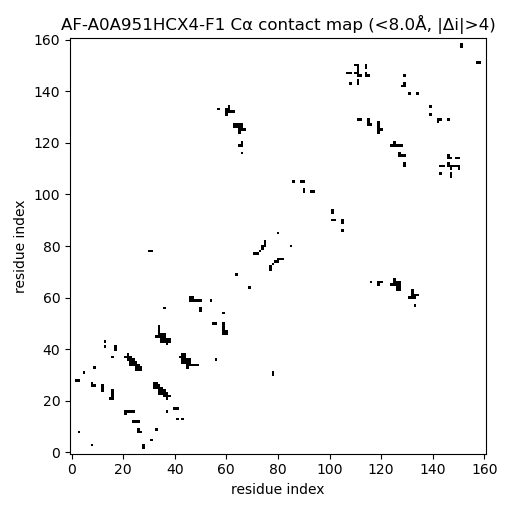
ATOM 764 O O . ALA A 1 98 ? 12.901 14.166 8.254 1.00 55.84 98 ALA A O 1
ATOM 765 N N . GLY A 1 99 ? 12.705 16.298 7.613 1.00 58.12 99 GLY A N 1
ATOM 766 C CA . GLY A 1 99 ? 12.967 16.901 8.932 1.00 58.12 99 GLY A CA 1
ATOM 767 C C . GLY A 1 99 ? 11.747 16.870 9.869 1.00 58.12 99 GLY A C 1
ATOM 768 O O . GLY A 1 99 ? 11.579 17.772 10.683 1.00 58.12 99 GLY A O 1
ATOM 769 N N . VAL A 1 100 ? 10.866 15.881 9.693 1.00 64.06 100 VAL A N 1
ATOM 770 C CA . VAL A 1 100 ? 9.601 15.661 10.412 1.00 64.06 100 VAL A CA 1
ATOM 771 C C . VAL A 1 100 ? 9.701 14.304 11.109 1.00 64.06 100 VAL A C 1
ATOM 773 O O . VAL A 1 100 ? 10.463 13.446 10.662 1.00 64.06 100 VAL A O 1
ATOM 776 N N . ASP A 1 101 ? 8.949 14.100 12.190 1.00 75.31 101 ASP A N 1
ATOM 777 C CA . ASP A 1 101 ? 8.884 12.812 12.882 1.00 75.31 101 ASP A CA 1
ATOM 778 C C . ASP A 1 101 ? 8.304 11.722 11.957 1.00 75.31 101 ASP A C 1
ATOM 780 O O . ASP A 1 101 ? 7.092 11.568 11.793 1.00 75.31 101 ASP A O 1
ATOM 784 N N . ALA A 1 102 ? 9.209 10.984 11.311 1.00 74.81 102 ALA A N 1
ATOM 785 C CA . ALA A 1 102 ? 8.904 9.911 10.376 1.00 74.81 102 ALA A CA 1
ATOM 786 C C . ALA A 1 102 ? 8.022 8.824 11.000 1.00 74.81 102 ALA A C 1
ATOM 788 O O . ALA A 1 102 ? 7.219 8.194 10.311 1.00 74.81 102 ALA A O 1
ATOM 789 N N . PHE A 1 103 ? 8.177 8.601 12.302 1.00 76.56 103 PHE A N 1
ATOM 790 C CA . PHE A 1 103 ? 7.484 7.548 13.017 1.00 76.56 103 PHE A CA 1
ATOM 791 C C . PHE A 1 103 ? 6.002 7.887 13.201 1.00 76.56 103 PHE A C 1
ATOM 793 O O . PHE A 1 103 ? 5.141 7.040 12.949 1.00 76.56 103 PHE A O 1
ATOM 800 N N . GLU A 1 104 ? 5.697 9.141 13.540 1.00 81.81 104 GLU A N 1
ATOM 801 C CA . GLU A 1 104 ? 4.318 9.623 13.662 1.00 81.81 104 GLU A CA 1
ATOM 802 C C . GLU A 1 104 ? 3.570 9.538 12.320 1.00 81.81 104 GLU A C 1
ATOM 804 O O . GLU A 1 104 ? 2.451 9.027 12.254 1.00 81.81 104 GLU A O 1
ATOM 809 N N . GLU A 1 105 ? 4.204 9.945 11.216 1.00 84.19 105 GLU A N 1
ATOM 810 C CA . GLU A 1 105 ? 3.600 9.836 9.878 1.00 84.19 105 GLU A CA 1
ATOM 811 C C . GLU A 1 105 ? 3.338 8.377 9.470 1.00 84.19 105 GLU A C 1
ATOM 813 O O . GLU A 1 105 ? 2.283 8.055 8.912 1.00 84.19 105 GLU A O 1
ATOM 818 N N . VAL A 1 106 ? 4.251 7.458 9.803 1.00 84.94 106 VAL A N 1
ATOM 819 C CA . VAL A 1 106 ? 4.059 6.021 9.555 1.00 84.94 106 VAL A CA 1
ATOM 820 C C . VAL A 1 106 ? 2.862 5.476 10.334 1.00 84.94 106 VAL A C 1
ATOM 822 O O . VAL A 1 106 ? 2.089 4.682 9.785 1.00 84.94 106 VAL A O 1
ATOM 825 N N . PHE A 1 107 ? 2.639 5.912 11.576 1.00 86.50 107 PHE A N 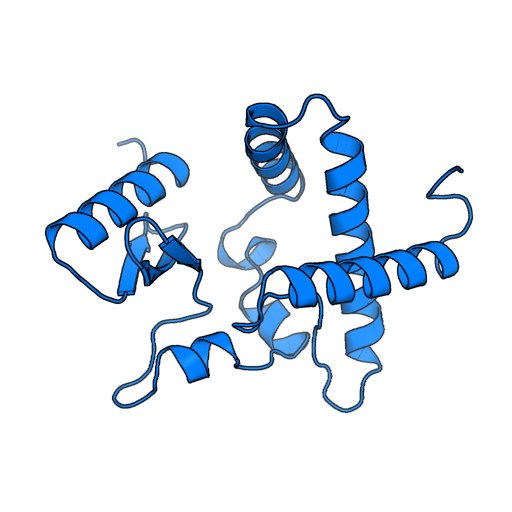1
ATOM 826 C CA . PHE A 1 107 ? 1.461 5.482 12.326 1.00 86.50 107 PHE A CA 1
ATOM 827 C C . PHE A 1 107 ? 0.156 5.930 11.687 1.00 86.50 107 PHE A C 1
ATOM 829 O O . PHE A 1 107 ? -0.765 5.114 11.590 1.00 86.50 107 PHE A O 1
ATOM 836 N N . LYS A 1 108 ? 0.070 7.169 11.193 1.00 88.94 108 LYS A N 1
ATOM 837 C CA . LYS A 1 108 ? -1.132 7.658 10.496 1.00 88.94 108 LYS A CA 1
ATOM 838 C C . LYS A 1 108 ? -1.526 6.722 9.353 1.00 88.94 108 LYS A C 1
ATOM 840 O O . LYS A 1 108 ? -2.687 6.319 9.251 1.00 88.94 108 LYS A O 1
ATOM 845 N N . LEU A 1 109 ? -0.541 6.280 8.567 1.00 91.31 109 LEU A N 1
ATOM 846 C CA . LEU A 1 109 ? -0.737 5.306 7.491 1.00 91.31 109 LEU A CA 1
ATOM 847 C C . LEU A 1 109 ? -1.204 3.938 8.009 1.00 91.31 109 LEU A C 1
ATOM 849 O O . LEU A 1 109 ? -2.137 3.356 7.453 1.00 91.31 109 LEU A O 1
ATOM 853 N N . ILE A 1 110 ? -0.594 3.422 9.081 1.00 89.88 110 ILE A N 1
ATOM 854 C CA . ILE A 1 110 ? -0.985 2.135 9.679 1.00 89.88 110 ILE A CA 1
ATOM 855 C C . ILE A 1 110 ? -2.447 2.172 10.131 1.00 89.88 110 ILE A C 1
ATOM 857 O O . ILE A 1 110 ? -3.208 1.251 9.830 1.00 89.88 110 ILE A O 1
ATOM 861 N N . TYR A 1 111 ? -2.866 3.229 10.820 1.00 91.94 111 TYR A N 1
ATOM 862 C CA . TYR A 1 111 ? -4.233 3.328 11.318 1.00 91.94 111 TYR A CA 1
ATOM 863 C C . TYR A 1 111 ? -5.259 3.541 10.212 1.00 91.94 111 TYR A C 1
ATOM 865 O 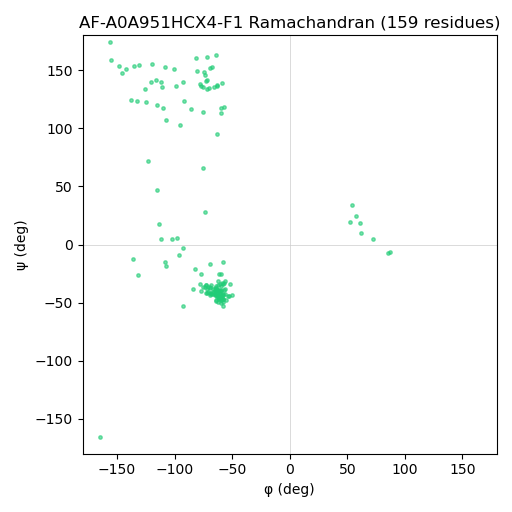O . TYR A 1 111 ? -6.305 2.892 10.242 1.00 91.94 111 TYR A O 1
ATOM 873 N N . ALA A 1 112 ? -4.959 4.376 9.215 1.00 96.00 112 ALA A N 1
ATOM 874 C CA . ALA A 1 112 ? -5.808 4.520 8.035 1.00 96.00 112 ALA A CA 1
ATOM 875 C C . ALA A 1 112 ? -6.025 3.163 7.341 1.00 96.00 112 ALA A C 1
ATOM 877 O O . ALA A 1 112 ? -7.156 2.801 7.012 1.00 96.00 112 ALA A O 1
ATOM 878 N N . LYS A 1 113 ? -4.963 2.358 7.210 1.00 94.69 113 LYS A N 1
ATOM 879 C CA . LYS A 1 113 ? -5.040 1.003 6.653 1.00 94.69 113 LYS A CA 1
ATOM 880 C C . LYS A 1 113 ? -5.885 0.059 7.510 1.00 94.69 113 LYS A C 1
ATOM 882 O O . LYS A 1 113 ? -6.744 -0.640 6.979 1.00 94.69 113 LYS A O 1
ATOM 887 N N . LEU A 1 114 ? -5.652 0.013 8.823 1.00 94.31 114 LEU A N 1
ATOM 888 C CA . LEU A 1 114 ? -6.418 -0.849 9.732 1.00 94.31 114 LEU A CA 1
ATOM 889 C C . LEU A 1 114 ? -7.905 -0.485 9.735 1.00 94.31 114 LEU A C 1
ATOM 891 O O . LEU A 1 114 ? -8.763 -1.369 9.767 1.00 94.31 114 LEU A O 1
ATOM 895 N N . TYR A 1 115 ? -8.210 0.813 9.690 1.00 96.06 115 TYR A N 1
ATOM 896 C CA . TYR A 1 115 ? -9.577 1.295 9.572 1.00 96.06 115 TYR A CA 1
ATOM 897 C C . TYR A 1 115 ? -10.207 0.822 8.262 1.00 96.06 115 TYR A C 1
ATOM 899 O O . TYR A 1 115 ? -11.286 0.229 8.287 1.00 96.06 115 TYR A O 1
ATOM 907 N N . ASP A 1 116 ? -9.516 1.016 7.138 1.00 97.81 116 ASP A N 1
ATOM 908 C CA . ASP A 1 116 ? -10.002 0.593 5.830 1.00 97.81 116 A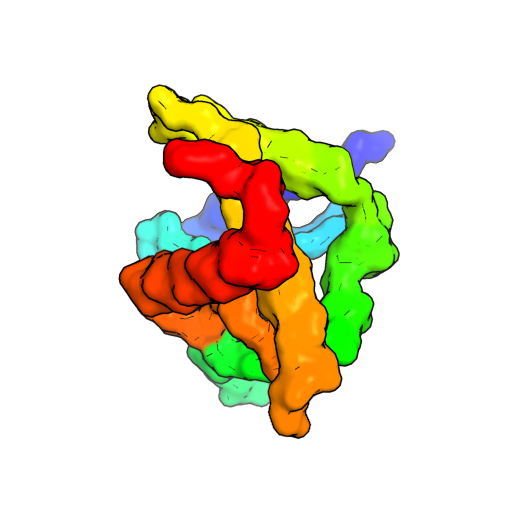SP A CA 1
ATOM 909 C C . ASP A 1 116 ? -10.294 -0.910 5.766 1.00 97.81 116 ASP A C 1
ATOM 911 O O . ASP A 1 116 ? -11.384 -1.298 5.353 1.00 97.81 116 ASP A O 1
ATOM 915 N N . GLU A 1 117 ? -9.389 -1.765 6.247 1.00 95.38 117 GLU A N 1
ATOM 916 C CA . GLU A 1 117 ? -9.597 -3.220 6.263 1.00 95.38 117 GLU A CA 1
ATOM 917 C C . GLU A 1 117 ? -10.794 -3.641 7.129 1.00 95.38 117 GLU A C 1
ATOM 919 O O . GLU A 1 117 ? -11.505 -4.598 6.806 1.00 95.38 117 GLU A O 1
ATOM 924 N N . ALA A 1 118 ? -11.044 -2.928 8.232 1.00 95.00 118 ALA A N 1
ATOM 925 C CA . ALA A 1 118 ? -12.204 -3.168 9.082 1.00 95.00 118 ALA A CA 1
ATOM 926 C C . ALA A 1 118 ? -13.518 -2.724 8.418 1.00 95.00 118 ALA A C 1
ATOM 928 O O . ALA A 1 118 ? -14.545 -3.383 8.603 1.00 95.00 118 ALA A O 1
ATOM 929 N N . GLN A 1 119 ? -13.502 -1.624 7.655 1.00 96.44 119 GLN A N 1
ATOM 930 C CA . GLN A 1 119 ? -14.676 -1.152 6.917 1.00 96.44 119 GLN A CA 1
ATOM 931 C C . GLN A 1 119 ? -14.927 -1.949 5.640 1.00 96.44 119 GLN A C 1
ATOM 933 O O . GLN A 1 119 ? -16.087 -2.182 5.313 1.00 96.44 119 GLN A O 1
ATOM 938 N N . ALA A 1 120 ? -13.883 -2.423 4.955 1.00 96.31 120 ALA A N 1
ATOM 939 C CA . ALA A 1 120 ? -13.996 -3.222 3.738 1.00 96.31 120 ALA A CA 1
ATOM 940 C C . ALA A 1 120 ? -14.925 -4.420 3.956 1.00 96.31 120 ALA A C 1
ATOM 942 O O . ALA A 1 120 ? -15.868 -4.603 3.199 1.00 96.31 120 ALA A O 1
ATOM 943 N N . LYS A 1 121 ? -14.790 -5.125 5.085 1.00 94.00 121 LYS A N 1
ATOM 944 C CA . LYS A 1 121 ? -15.670 -6.243 5.487 1.00 94.00 121 LYS A CA 1
ATOM 945 C C . LYS A 1 121 ? -17.162 -5.893 5.602 1.00 94.00 121 LYS A C 1
ATOM 947 O O . LYS A 1 121 ? -17.985 -6.791 5.728 1.00 94.00 121 LYS A O 1
ATOM 952 N N . LYS A 1 122 ? -17.515 -4.606 5.637 1.00 93.81 122 LYS A N 1
ATOM 953 C CA . LYS A 1 122 ? -18.893 -4.103 5.738 1.00 93.81 122 LYS A CA 1
ATOM 954 C C . LYS A 1 122 ? -19.397 -3.474 4.437 1.00 93.81 122 LYS A C 1
ATOM 956 O O . LYS A 1 122 ? -20.595 -3.228 4.315 1.00 93.81 122 LYS A O 1
ATOM 961 N N . ARG A 1 123 ? -18.510 -3.162 3.485 1.00 94.06 123 ARG A N 1
ATOM 962 C CA . ARG A 1 123 ? -18.881 -2.586 2.182 1.00 94.06 123 ARG A CA 1
ATOM 963 C C . ARG A 1 123 ? -19.528 -3.663 1.319 1.00 94.06 123 ARG A C 1
ATOM 965 O O . ARG A 1 123 ? -19.100 -4.800 1.345 1.00 94.06 123 ARG A O 1
ATOM 972 N N . LYS A 1 124 ? -20.508 -3.323 0.482 1.00 92.81 124 LYS A N 1
ATOM 973 C CA . LYS A 1 124 ? -21.227 -4.319 -0.342 1.00 92.81 124 LYS A CA 1
ATOM 974 C C . LYS A 1 124 ? -20.312 -5.161 -1.254 1.00 92.81 124 LYS A C 1
ATOM 976 O O . LYS A 1 124 ? -20.618 -6.312 -1.529 1.00 92.81 124 LYS A O 1
ATOM 981 N N . ASN A 1 125 ? -19.230 -4.567 -1.746 1.00 91.62 125 ASN A N 1
ATOM 982 C CA . ASN A 1 125 ? -18.263 -5.169 -2.670 1.00 91.62 125 ASN A CA 1
ATOM 983 C C . ASN A 1 125 ? -16.963 -5.625 -1.984 1.00 91.62 125 ASN A C 1
ATOM 985 O O . ASN A 1 125 ? -16.015 -5.998 -2.667 1.00 91.62 125 ASN A O 1
ATOM 989 N N . HIS A 1 126 ? -16.895 -5.528 -0.654 1.00 95.56 126 HIS A N 1
ATOM 990 C CA . HIS A 1 126 ? -15.713 -5.828 0.154 1.00 95.56 126 HIS A CA 1
ATOM 991 C C . HIS A 1 126 ? -14.410 -5.127 -0.273 1.00 95.56 126 HIS A C 1
ATOM 993 O O . HIS A 1 126 ? -13.319 -5.560 0.095 1.00 95.56 126 HIS A O 1
ATOM 999 N N . THR A 1 127 ? -14.504 -4.037 -1.039 1.00 94.81 127 THR A N 1
ATOM 1000 C CA . THR A 1 127 ? -13.341 -3.373 -1.637 1.00 94.81 127 THR A CA 1
ATOM 1001 C C . 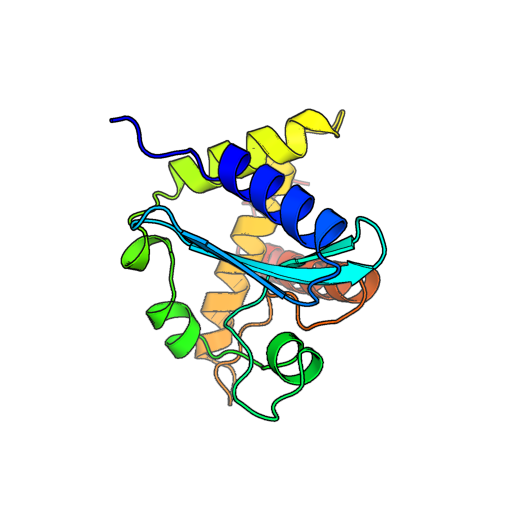THR A 1 127 ? -12.505 -2.633 -0.594 1.00 94.81 127 THR A C 1
ATOM 1003 O O . THR A 1 127 ? -13.049 -2.015 0.330 1.00 94.81 127 THR A O 1
ATOM 1006 N N . VAL A 1 128 ? -11.181 -2.689 -0.755 1.00 95.75 128 VAL A N 1
ATOM 1007 C CA . VAL A 1 128 ? -10.213 -1.900 0.020 1.00 95.75 128 VAL A CA 1
ATOM 1008 C C . VAL A 1 128 ? -9.883 -0.592 -0.699 1.00 95.75 128 VAL A C 1
ATOM 1010 O O . VAL A 1 128 ? -9.717 -0.563 -1.917 1.00 95.75 128 VAL A O 1
ATOM 1013 N N . GLU A 1 129 ? -9.771 0.497 0.049 1.00 95.00 129 GLU A N 1
ATOM 1014 C CA . GLU A 1 129 ? -9.475 1.840 -0.465 1.00 95.00 129 GLU A CA 1
ATOM 1015 C C . GLU A 1 129 ? -8.047 2.298 -0.119 1.00 95.00 129 GLU A C 1
ATOM 1017 O O . GLU A 1 129 ? -7.492 3.168 -0.792 1.00 95.00 129 GLU A O 1
ATOM 1022 N N . PHE A 1 130 ? -7.396 1.671 0.870 1.00 94.94 130 PHE A N 1
ATOM 1023 C CA . PHE A 1 130 ? -5.982 1.881 1.194 1.00 94.94 130 PHE A CA 1
ATOM 1024 C C . PHE A 1 130 ? -5.081 1.170 0.164 1.00 94.94 130 PHE A C 1
ATOM 1026 O O . PHE A 1 130 ? -4.401 0.181 0.444 1.00 94.94 130 PHE A O 1
ATOM 1033 N N . ARG A 1 131 ? -5.119 1.640 -1.084 1.00 89.81 131 ARG A N 1
ATOM 1034 C CA . ARG A 1 131 ? -4.312 1.159 -2.215 1.00 89.81 131 ARG A CA 1
ATOM 1035 C C . ARG A 1 131 ? -4.174 2.273 -3.252 1.00 89.81 131 ARG A C 1
ATOM 1037 O O . ARG A 1 131 ? -4.984 3.193 -3.272 1.00 89.81 131 ARG A O 1
ATOM 1044 N N . VAL A 1 132 ? -3.165 2.205 -4.116 1.00 87.25 132 VAL A N 1
ATOM 1045 C CA . VAL A 1 132 ? -3.027 3.094 -5.282 1.00 87.25 132 VAL A CA 1
ATOM 1046 C C . VAL A 1 132 ? -3.687 2.427 -6.491 1.00 87.25 132 VAL A C 1
ATOM 1048 O O . VAL A 1 132 ? -3.309 1.305 -6.819 1.00 87.25 132 VAL A O 1
ATOM 1051 N N . TYR A 1 133 ? -4.649 3.103 -7.134 1.00 86.00 133 TYR A N 1
ATOM 1052 C CA . TYR A 1 133 ? -5.439 2.569 -8.257 1.00 86.00 133 TYR A CA 1
ATOM 1053 C C . TYR A 1 133 ? -5.198 3.316 -9.577 1.00 86.00 133 TYR A C 1
ATOM 1055 O O . TYR A 1 133 ? -6.137 3.746 -10.240 1.00 86.00 133 TYR A O 1
ATOM 1063 N N . GLY A 1 134 ? -3.936 3.561 -9.936 1.00 81.44 134 GLY A N 1
ATOM 1064 C CA . GLY A 1 134 ? -3.599 4.382 -11.110 1.00 81.44 134 GLY A CA 1
ATOM 1065 C C . GLY A 1 134 ? -4.086 5.841 -11.027 1.00 81.44 134 GLY A C 1
ATOM 1066 O O . GLY A 1 134 ? -4.023 6.559 -12.023 1.00 81.44 134 GLY A O 1
ATOM 1067 N N . ASP A 1 135 ? -4.572 6.272 -9.859 1.00 82.88 135 ASP A N 1
ATOM 1068 C CA . ASP A 1 135 ? -5.002 7.643 -9.590 1.00 82.88 135 ASP A CA 1
ATOM 1069 C C . ASP A 1 135 ? -3.796 8.591 -9.499 1.00 82.88 135 ASP A C 1
ATOM 1071 O O . ASP A 1 135 ? -2.672 8.167 -9.225 1.00 82.88 135 ASP A O 1
ATOM 1075 N N . SER A 1 136 ? -4.037 9.896 -9.647 1.00 85.69 136 SER A N 1
ATOM 1076 C CA . SER A 1 136 ? -3.012 10.904 -9.359 1.00 85.69 136 SER A CA 1
ATOM 1077 C C . SER A 1 136 ? -2.676 10.959 -7.866 1.00 85.69 136 SER A C 1
ATOM 1079 O O . SER A 1 136 ? -3.538 10.738 -7.010 1.00 85.69 136 SER A O 1
ATOM 1081 N N . ASP A 1 137 ? -1.449 11.374 -7.545 1.00 87.50 137 ASP A N 1
ATOM 1082 C CA . ASP A 1 137 ? -0.968 11.534 -6.164 1.00 87.50 137 ASP A CA 1
ATOM 1083 C C . ASP A 1 137 ? -1.905 12.389 -5.297 1.00 87.50 137 ASP A C 1
ATOM 1085 O O . ASP A 1 137 ? -2.078 12.127 -4.107 1.00 87.50 137 ASP A O 1
ATOM 1089 N N . SER A 1 138 ? -2.562 13.391 -5.892 1.00 89.81 138 SER A N 1
ATOM 1090 C CA . SER A 1 138 ? -3.549 14.232 -5.209 1.00 89.81 138 SER A CA 1
ATOM 1091 C C . SER A 1 138 ? -4.765 13.445 -4.715 1.00 89.81 138 SER A C 1
ATOM 1093 O O . SER A 1 138 ? -5.170 13.638 -3.571 1.00 89.81 138 SER A O 1
ATOM 1095 N N . HIS A 1 139 ? -5.312 12.554 -5.547 1.00 90.81 139 HIS A N 1
ATOM 1096 C CA . HIS A 1 139 ? -6.468 11.723 -5.204 1.00 90.81 139 HIS A CA 1
ATOM 1097 C C . HIS A 1 139 ? -6.083 10.612 -4.228 1.00 90.81 139 HIS A C 1
ATOM 1099 O O . HIS A 1 139 ? -6.846 10.301 -3.316 1.00 90.81 139 HIS A O 1
ATOM 1105 N N . VAL A 1 140 ? -4.880 10.041 -4.372 1.00 91.88 140 VAL A N 1
ATOM 1106 C CA . VAL A 1 140 ? -4.342 9.100 -3.380 1.00 91.88 140 VAL A CA 1
ATOM 1107 C C . VAL A 1 140 ? -4.244 9.793 -2.023 1.00 91.88 140 VAL A C 1
ATOM 1109 O O . VAL A 1 140 ? -4.762 9.280 -1.037 1.00 91.88 140 VAL A O 1
ATOM 1112 N N . ARG A 1 141 ? -3.642 10.986 -1.969 1.00 92.44 141 ARG A N 1
ATOM 1113 C CA . ARG A 1 141 ? -3.505 11.762 -0.731 1.00 92.44 141 ARG A CA 1
ATOM 1114 C C . ARG A 1 141 ? -4.857 12.070 -0.089 1.00 92.44 141 ARG A C 1
ATOM 1116 O O . ARG A 1 141 ? -4.993 11.895 1.116 1.00 92.44 141 ARG A O 1
ATOM 1123 N N . GLU A 1 142 ? -5.833 12.523 -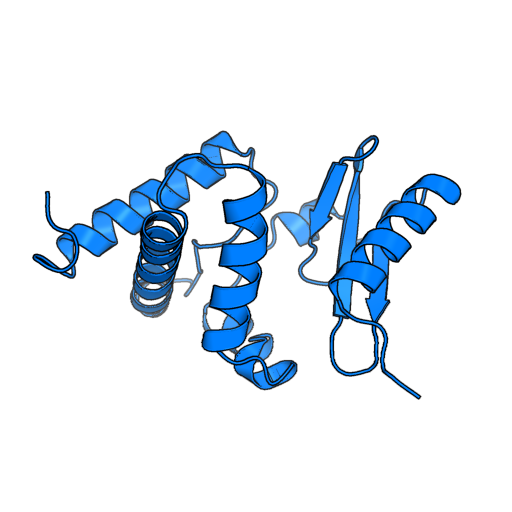0.871 1.00 95.88 142 GLU A N 1
ATOM 1124 C CA . GLU A 1 142 ? -7.194 12.798 -0.391 1.00 95.88 142 GLU A CA 1
ATOM 1125 C C . GLU A 1 142 ? -7.831 11.545 0.221 1.00 95.88 142 GLU A C 1
ATOM 1127 O O . GLU A 1 142 ? -8.170 11.549 1.400 1.00 95.88 142 GLU A O 1
ATOM 1132 N N . ARG A 1 143 ? -7.846 10.426 -0.514 1.00 95.75 143 ARG A N 1
ATOM 1133 C CA . ARG A 1 143 ? -8.409 9.155 -0.038 1.00 95.75 143 ARG A CA 1
ATOM 1134 C C . ARG A 1 143 ? -7.747 8.649 1.244 1.00 95.75 143 ARG A C 1
ATOM 1136 O O . ARG A 1 143 ? -8.433 8.173 2.146 1.00 95.75 143 ARG A O 1
ATOM 1143 N N . ILE A 1 144 ? -6.417 8.711 1.330 1.00 95.69 144 ILE A N 1
ATOM 1144 C CA . ILE A 1 144 ? -5.694 8.272 2.531 1.00 95.69 144 ILE A CA 1
ATOM 1145 C C . ILE A 1 144 ? -6.000 9.187 3.724 1.00 95.69 144 ILE A C 1
ATOM 1147 O O . ILE A 1 144 ? -6.182 8.682 4.833 1.00 95.69 144 ILE A O 1
ATOM 1151 N N . ASN A 1 145 ? -6.114 10.499 3.505 1.00 95.38 145 ASN A N 1
ATOM 1152 C CA . ASN A 1 145 ? -6.500 11.440 4.554 1.00 95.38 145 ASN A CA 1
ATOM 1153 C C . ASN A 1 145 ? -7.931 11.200 5.040 1.00 95.38 145 ASN A C 1
ATOM 1155 O O . ASN A 1 145 ? -8.141 11.156 6.247 1.00 95.38 145 ASN A O 1
ATOM 1159 N N . ASP A 1 146 ? -8.882 10.949 4.140 1.00 96.69 146 ASP A N 1
ATOM 1160 C CA . ASP A 1 146 ? -10.265 10.640 4.517 1.00 96.69 146 ASP A CA 1
ATOM 1161 C C . ASP A 1 146 ? -10.339 9.371 5.378 1.00 96.69 146 ASP A C 1
ATOM 1163 O O . ASP A 1 146 ? -10.992 9.343 6.424 1.00 96.69 146 ASP A O 1
ATOM 1167 N N . LEU A 1 147 ? -9.614 8.316 4.985 1.00 97.38 147 LEU A N 1
ATOM 1168 C CA . LEU A 1 147 ? -9.511 7.087 5.777 1.00 97.38 147 LEU A CA 1
ATOM 1169 C C . LEU A 1 147 ? -8.899 7.347 7.156 1.00 97.38 147 LEU A C 1
ATOM 1171 O O . LEU A 1 147 ? -9.345 6.766 8.148 1.00 97.38 147 LEU A O 1
ATOM 1175 N N . PHE A 1 148 ? -7.885 8.207 7.229 1.00 95.94 148 PHE A N 1
ATOM 1176 C CA . PHE A 1 148 ? -7.252 8.580 8.486 1.00 95.94 148 PHE A CA 1
ATOM 1177 C C . PHE A 1 148 ? -8.177 9.416 9.384 1.00 95.94 148 PHE A C 1
ATOM 1179 O O . PHE A 1 148 ? -8.272 9.165 10.586 1.00 95.94 148 PHE A O 1
ATOM 1186 N N . ASP A 1 149 ? -8.903 10.377 8.818 1.00 95.38 149 ASP A N 1
ATOM 1187 C CA . ASP A 1 149 ? -9.858 11.210 9.546 1.00 95.38 149 ASP A CA 1
ATOM 1188 C C . ASP A 1 149 ? -10.993 10.379 10.144 1.00 95.38 149 ASP A C 1
ATOM 1190 O O . ASP A 1 149 ? -11.379 10.571 11.301 1.00 95.38 149 ASP A O 1
ATOM 1194 N N . GLU A 1 150 ? -11.473 9.388 9.402 1.00 95.50 150 GLU A N 1
ATOM 1195 C CA . GLU A 1 150 ? -12.436 8.417 9.903 1.00 95.50 150 GLU A CA 1
ATOM 1196 C C . GLU A 1 150 ? -11.832 7.468 10.957 1.00 95.50 150 GLU A C 1
ATOM 1198 O O . GLU A 1 150 ? -12.481 7.150 11.961 1.00 95.50 150 GLU A O 1
ATOM 1203 N N . ALA A 1 151 ? -10.565 7.068 10.802 1.00 94.94 151 ALA A N 1
ATOM 1204 C CA . ALA A 1 151 ? -9.845 6.288 11.809 1.00 94.94 151 ALA A CA 1
ATOM 1205 C C . ALA A 1 151 ? -9.731 7.042 13.147 1.00 94.94 151 ALA A C 1
ATOM 1207 O O . ALA A 1 151 ? -9.983 6.454 14.204 1.00 94.94 151 ALA A O 1
ATOM 1208 N N . LYS A 1 152 ? -9.436 8.350 13.119 1.00 93.75 152 LYS A N 1
ATOM 1209 C CA . LYS A 1 152 ? -9.397 9.212 14.317 1.00 93.75 152 LYS A CA 1
ATOM 1210 C C . LYS A 1 152 ? -10.733 9.227 15.058 1.00 93.75 152 LYS A C 1
ATOM 1212 O O . LYS A 1 152 ? -10.758 9.121 16.282 1.00 93.75 152 LYS A O 1
ATOM 1217 N N . LYS A 1 153 ? -11.851 9.306 14.328 1.00 93.06 153 LYS A N 1
ATOM 1218 C CA . LYS A 1 153 ? -13.203 9.244 14.918 1.00 93.06 153 LYS A CA 1
ATOM 1219 C C . LYS A 1 153 ? -13.474 7.887 15.565 1.00 93.06 153 LYS A C 1
ATOM 1221 O O . LYS A 1 153 ? -14.157 7.813 16.585 1.00 93.06 153 LYS A O 1
ATOM 1226 N N . LYS A 1 154 ? -12.953 6.804 14.977 1.00 90.75 154 LYS A N 1
ATOM 1227 C CA . LYS A 1 154 ? -13.141 5.439 15.483 1.00 90.75 154 LYS A CA 1
ATOM 1228 C C . LYS A 1 154 ? -12.335 5.150 16.751 1.00 90.75 154 LYS A C 1
ATOM 1230 O O . LYS A 1 154 ? -12.819 4.398 17.600 1.00 90.75 154 LYS A O 1
ATOM 1235 N N . TRP A 1 155 ? -11.142 5.725 16.868 1.00 88.81 155 TRP A N 1
ATOM 1236 C CA . TRP A 1 155 ? -10.227 5.526 17.992 1.00 88.81 155 TRP A CA 1
ATOM 1237 C C . TRP A 1 155 ? -9.872 6.863 18.661 1.00 88.81 155 TRP A C 1
ATOM 1239 O O . TRP A 1 155 ? -8.746 7.350 18.525 1.00 88.81 155 TRP A O 1
ATOM 1249 N N . PRO A 1 156 ? -10.827 7.472 19.392 1.00 83.06 156 PRO A N 1
ATOM 1250 C CA . PRO 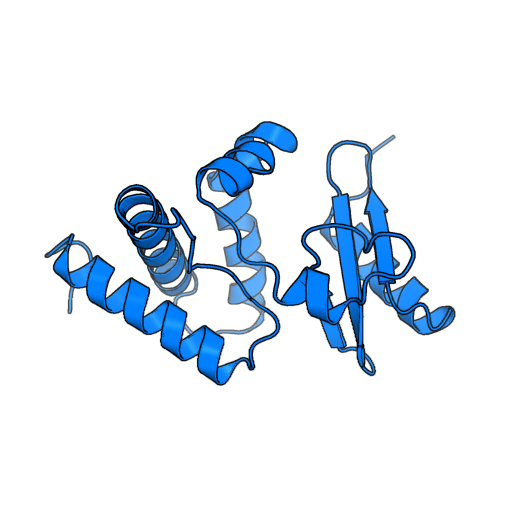A 1 156 ? -10.586 8.736 20.077 1.00 83.06 156 PRO A CA 1
ATOM 1251 C C . PRO A 1 156 ? -9.506 8.568 21.155 1.00 83.06 156 PRO A C 1
ATOM 1253 O O . PRO A 1 156 ? -9.512 7.592 21.904 1.00 83.06 156 PRO A O 1
ATOM 1256 N N . GLY A 1 157 ? -8.578 9.524 21.231 1.00 79.25 157 GLY A N 1
ATOM 1257 C CA . GLY A 1 157 ? -7.489 9.538 22.217 1.00 79.25 157 GLY A CA 1
ATOM 1258 C C . GLY A 1 157 ? -6.220 8.783 21.810 1.00 79.25 157 GLY A C 1
ATOM 1259 O O . GLY A 1 157 ? -5.220 8.888 22.509 1.00 79.25 157 GLY A O 1
ATOM 1260 N N . VAL A 1 158 ? -6.230 8.064 20.681 1.00 79.69 158 VAL A N 1
ATOM 1261 C CA . VAL A 1 158 ? -5.007 7.479 20.098 1.00 79.69 158 VAL A CA 1
ATOM 1262 C C . VAL A 1 158 ? -4.151 8.549 19.422 1.00 79.69 158 VAL A C 1
ATOM 1264 O O . VAL A 1 158 ? -2.930 8.509 19.507 1.00 79.69 158 VAL A O 1
ATOM 1267 N N . PHE A 1 159 ? -4.800 9.528 18.795 1.00 70.31 159 PHE A N 1
ATOM 1268 C CA . PHE A 1 159 ? -4.150 10.676 18.173 1.00 70.31 159 PHE A CA 1
ATOM 1269 C C . PHE A 1 159 ? -4.422 11.890 19.050 1.00 70.31 159 PHE A C 1
ATOM 1271 O O . PHE A 1 159 ? -5.566 12.341 19.155 1.00 70.31 159 PHE A O 1
ATOM 1278 N N . GLY A 1 160 ? -3.398 12.353 19.757 1.00 60.22 160 GLY A N 1
ATOM 1279 C CA . GLY A 1 160 ? -3.483 13.553 20.577 1.00 60.22 160 GLY A CA 1
ATOM 1280 C C . GLY A 1 160 ? -3.213 14.794 19.733 1.00 60.22 160 GLY A C 1
ATOM 1281 O O . GLY A 1 160 ? -2.100 14.925 19.246 1.00 60.22 160 GLY A O 1
ATOM 1282 N N . GLY A 1 161 ? -4.226 15.662 19.618 1.00 50.47 161 GLY A N 1
ATOM 1283 C CA . GLY A 1 161 ? -4.126 17.100 19.305 1.00 50.47 161 GLY A CA 1
ATOM 1284 C C . GLY A 1 161 ? -3.403 17.489 18.027 1.00 50.47 161 GLY A C 1
ATOM 1285 O O . GLY A 1 161 ? -2.196 17.781 18.133 1.00 50.47 161 GLY A O 1
#